Protein AF-A0A151RME0-F1 (afdb_monomer_lite)

Structure (mmCIF, N/CA/C/O backbone):
data_AF-A0A151RME0-F1
#
_entry.id   AF-A0A151RME0-F1
#
loop_
_atom_site.group_PDB
_atom_site.id
_atom_site.type_symbol
_atom_site.label_atom_id
_atom_site.label_alt_id
_atom_site.label_comp_id
_atom_site.label_asym_id
_atom_site.label_entity_id
_atom_site.label_seq_id
_atom_site.pdbx_PDB_ins_code
_atom_site.Cartn_x
_atom_site.Cartn_y
_atom_site.Cartn_z
_atom_site.occupancy
_atom_site.B_iso_or_equiv
_atom_site.auth_seq_id
_atom_site.auth_comp_id
_atom_site.auth_asym_id
_atom_site.auth_atom_id
_atom_site.pdbx_PDB_model_num
ATOM 1 N N . MET A 1 1 ? 5.113 -1.612 20.805 1.00 49.19 1 MET A N 1
ATOM 2 C CA . MET A 1 1 ? 4.733 -2.343 19.574 1.00 49.19 1 MET A CA 1
ATOM 3 C C . MET A 1 1 ? 3.217 -2.391 19.537 1.00 49.19 1 MET A C 1
ATOM 5 O O . MET A 1 1 ? 2.636 -2.663 20.576 1.00 49.19 1 MET A O 1
ATOM 9 N N . GLY A 1 2 ? 2.597 -2.027 18.415 1.00 70.38 2 GLY A N 1
ATOM 10 C CA . GLY A 1 2 ? 1.138 -2.001 18.256 1.00 70.38 2 GLY A CA 1
ATOM 11 C C . GLY A 1 2 ? 0.682 -2.964 17.162 1.00 70.38 2 GLY A C 1
ATOM 12 O O . GLY A 1 2 ? 1.505 -3.470 16.398 1.00 70.38 2 GLY A O 1
ATOM 13 N N . SER A 1 3 ? -0.622 -3.201 17.087 1.00 87.75 3 SER A N 1
ATOM 14 C CA . SER A 1 3 ? -1.283 -4.017 16.068 1.00 87.75 3 SER A CA 1
ATOM 15 C C . SER A 1 3 ? -1.296 -3.284 14.725 1.00 87.75 3 SER A C 1
ATOM 17 O O . SER A 1 3 ? -2.119 -2.399 14.484 1.00 87.75 3 SER A O 1
ATOM 19 N N . VAL A 1 4 ? -0.345 -3.637 13.858 1.00 92.12 4 VAL A N 1
ATOM 20 C CA . VAL A 1 4 ? -0.189 -3.078 12.510 1.00 92.12 4 VAL A CA 1
ATOM 21 C C . VAL A 1 4 ? -0.456 -4.168 11.482 1.00 92.12 4 VAL A C 1
ATOM 23 O O . VAL A 1 4 ? 0.105 -5.257 11.583 1.00 92.12 4 VAL A O 1
ATOM 26 N N . ILE A 1 5 ? -1.282 -3.859 10.484 1.00 92.12 5 ILE A N 1
ATOM 27 C CA . ILE A 1 5 ? -1.611 -4.769 9.382 1.00 92.12 5 ILE A CA 1
ATOM 28 C C . ILE A 1 5 ? -1.308 -4.055 8.068 1.00 92.12 5 ILE A C 1
ATOM 30 O O . ILE A 1 5 ? -1.779 -2.939 7.847 1.00 92.12 5 ILE A O 1
ATOM 34 N N . SER A 1 6 ? -0.530 -4.706 7.205 1.00 92.56 6 SER A N 1
ATOM 35 C CA . SER A 1 6 ? -0.274 -4.253 5.837 1.00 92.56 6 SER A CA 1
ATOM 36 C C . SER A 1 6 ? -0.987 -5.171 4.855 1.00 92.56 6 SER A C 1
ATOM 38 O O . SER A 1 6 ? -0.891 -6.391 4.986 1.00 92.56 6 SER A O 1
ATOM 40 N N . PHE A 1 7 ? -1.683 -4.601 3.878 1.00 93.75 7 PHE A N 1
ATOM 41 C CA . PHE A 1 7 ? -2.425 -5.363 2.879 1.00 93.75 7 PHE A CA 1
ATOM 42 C C . PHE A 1 7 ? -2.566 -4.604 1.557 1.00 93.75 7 PHE A C 1
ATOM 44 O O . PHE A 1 7 ? -2.282 -3.409 1.446 1.00 93.75 7 PHE A O 1
ATOM 51 N N . ASN A 1 8 ? -3.050 -5.331 0.555 1.00 94.31 8 ASN A N 1
ATOM 52 C CA . ASN A 1 8 ? -3.458 -4.824 -0.746 1.00 94.31 8 ASN A CA 1
ATOM 53 C C . ASN A 1 8 ? -4.879 -5.317 -1.030 1.00 94.31 8 ASN A C 1
ATOM 55 O O . ASN A 1 8 ? -5.272 -6.386 -0.561 1.00 94.31 8 ASN A O 1
ATOM 59 N N . LEU A 1 9 ? -5.645 -4.549 -1.801 1.00 94.94 9 LEU A N 1
ATOM 60 C CA . LEU A 1 9 ? -7.037 -4.862 -2.112 1.00 94.94 9 LEU A CA 1
ATOM 61 C C . LEU A 1 9 ? -7.182 -5.225 -3.587 1.00 94.94 9 LEU A C 1
ATOM 63 O O . LEU A 1 9 ? -6.578 -4.590 -4.453 1.00 94.94 9 LEU A O 1
ATOM 67 N N . LYS A 1 10 ? -8.023 -6.221 -3.865 1.00 95.50 10 LYS A N 1
ATOM 68 C CA . LYS A 1 10 ? -8.424 -6.578 -5.226 1.00 95.50 10 LYS A CA 1
ATOM 69 C C . LYS A 1 10 ? -9.843 -6.117 -5.514 1.00 95.50 10 LYS A C 1
ATOM 71 O O . LYS A 1 10 ? -10.710 -6.179 -4.646 1.00 95.50 10 LYS A O 1
ATOM 76 N N . ARG A 1 11 ? -10.063 -5.698 -6.753 1.00 95.56 11 ARG A N 1
ATOM 77 C CA . ARG A 1 11 ? -11.380 -5.464 -7.337 1.00 95.56 11 ARG A CA 1
ATOM 78 C C . ARG A 1 11 ? -12.090 -6.798 -7.600 1.00 95.56 11 ARG A C 1
ATOM 80 O O . ARG A 1 11 ? -11.422 -7.833 -7.696 1.00 95.56 11 ARG A O 1
ATOM 87 N N . PRO A 1 12 ? -13.423 -6.789 -7.786 1.00 97.00 12 PRO A N 1
ATOM 88 C CA . PRO A 1 12 ? -14.179 -7.990 -8.146 1.00 97.00 12 PRO A CA 1
ATOM 89 C C . PRO A 1 12 ? -13.703 -8.675 -9.437 1.00 97.00 12 PRO A C 1
ATOM 91 O O . PRO A 1 12 ? -13.831 -9.887 -9.566 1.00 97.00 12 PRO A O 1
ATOM 94 N N . ASP A 1 13 ? -13.122 -7.919 -10.373 1.00 96.38 13 ASP A N 1
ATOM 95 C CA . ASP A 1 13 ? -12.542 -8.437 -11.621 1.00 96.38 13 ASP A CA 1
ATOM 96 C C . ASP A 1 13 ? -11.129 -9.039 -11.452 1.00 96.38 13 ASP A C 1
ATOM 98 O O . ASP A 1 13 ? -10.544 -9.545 -12.407 1.00 96.38 13 ASP A O 1
ATOM 102 N N . GLY A 1 14 ? -10.568 -8.997 -10.238 1.00 95.19 14 GLY A N 1
ATOM 103 C CA . GLY A 1 14 ? -9.237 -9.504 -9.913 1.00 95.19 14 GLY A CA 1
ATOM 104 C C . GLY A 1 14 ? -8.094 -8.500 -10.094 1.00 95.19 14 GLY A C 1
ATOM 105 O O . GLY A 1 14 ? -6.968 -8.818 -9.692 1.00 95.19 14 GLY A O 1
ATOM 106 N N . SER A 1 15 ? -8.358 -7.303 -10.634 1.00 95.31 15 SER A N 1
ATOM 107 C CA . SER A 1 15 ? -7.388 -6.201 -10.703 1.00 95.31 15 SER A CA 1
ATOM 108 C C . SER A 1 15 ? -7.105 -5.604 -9.317 1.00 95.31 15 SER A C 1
ATOM 110 O O . SER A 1 15 ? -7.808 -5.883 -8.347 1.00 95.31 15 SER A O 1
ATOM 112 N N . TRP A 1 16 ? -6.059 -4.788 -9.184 1.00 95.56 16 TRP A N 1
ATOM 113 C CA . TRP A 1 16 ? -5.668 -4.188 -7.902 1.00 95.56 16 TRP A CA 1
ATOM 114 C C . TRP A 1 16 ? -6.286 -2.810 -7.703 1.00 95.56 16 TRP A C 1
ATOM 116 O O . TRP A 1 16 ? -6.285 -2.011 -8.634 1.00 95.56 16 TRP A O 1
ATOM 126 N N . TYR A 1 17 ? -6.745 -2.495 -6.493 1.00 95.81 17 TYR A N 1
ATOM 127 C CA . TYR A 1 17 ? -6.973 -1.102 -6.098 1.00 95.81 17 TYR A CA 1
ATOM 128 C C . TYR A 1 17 ? -5.633 -0.410 -5.821 1.00 95.81 17 TYR A C 1
ATOM 130 O O . TYR A 1 17 ? -4.745 -1.007 -5.203 1.00 95.81 17 TYR A O 1
ATOM 138 N N . GLY A 1 18 ? -5.493 0.841 -6.267 1.00 94.12 18 GLY A N 1
ATOM 139 C CA . GLY A 1 18 ? -4.303 1.644 -5.984 1.00 94.12 18 GLY A CA 1
ATOM 140 C C . GLY A 1 18 ? -4.260 2.028 -4.507 1.00 94.12 18 GLY A C 1
ATOM 141 O O . GLY A 1 18 ? -5.299 2.314 -3.911 1.00 94.12 18 GLY A O 1
ATOM 142 N N . TYR A 1 19 ? -3.085 2.029 -3.876 1.00 93.50 19 TYR A N 1
ATOM 143 C CA . TYR A 1 19 ? -3.012 2.383 -2.456 1.00 93.50 19 TYR A CA 1
ATOM 144 C C . TYR A 1 19 ? -3.427 3.845 -2.208 1.00 93.50 19 TYR A C 1
ATOM 146 O O . TYR A 1 19 ? -4.024 4.124 -1.171 1.00 93.50 19 TYR A O 1
ATOM 154 N N . ARG A 1 20 ? -3.203 4.760 -3.161 1.00 92.44 20 ARG A N 1
ATOM 155 C CA . ARG A 1 20 ? -3.605 6.166 -3.065 1.00 92.44 20 ARG A CA 1
ATOM 156 C C . ARG A 1 20 ? -5.085 6.366 -3.350 1.00 92.44 20 ARG A C 1
ATOM 158 O O . ARG A 1 20 ? -5.715 7.222 -2.735 1.00 92.44 20 ARG A O 1
ATOM 165 N N . GLU A 1 21 ? -5.664 5.561 -4.238 1.00 93.69 21 GLU A N 1
ATOM 166 C CA . GLU A 1 21 ? -7.123 5.475 -4.396 1.00 93.69 21 GLU A CA 1
ATOM 167 C C . GLU A 1 21 ? -7.782 5.122 -3.053 1.00 93.69 21 GLU A C 1
ATOM 169 O O . GLU A 1 21 ? -8.685 5.826 -2.597 1.00 93.69 21 GLU A O 1
ATOM 174 N N . VAL A 1 22 ? -7.270 4.089 -2.376 1.00 95.06 22 VAL A N 1
ATOM 175 C CA . VAL A 1 22 ? -7.768 3.660 -1.060 1.00 95.06 22 VAL A CA 1
ATOM 176 C C . VAL A 1 22 ? -7.557 4.743 -0.003 1.00 95.06 22 VAL A C 1
ATOM 178 O O . VAL A 1 22 ? -8.475 5.023 0.763 1.00 95.06 22 VAL A O 1
ATOM 181 N N . GLU A 1 23 ? -6.386 5.384 0.030 1.00 94.62 23 GLU A N 1
ATOM 182 C CA . GLU A 1 23 ? -6.097 6.498 0.943 1.00 94.62 23 GLU A CA 1
ATOM 183 C C . GLU A 1 23 ? -7.096 7.649 0.791 1.00 94.62 23 GLU A C 1
ATOM 185 O O . GLU A 1 23 ? -7.639 8.139 1.785 1.00 94.62 23 GLU A O 1
ATOM 190 N N . LYS A 1 24 ? -7.351 8.075 -0.452 1.00 94.12 24 LYS A N 1
ATOM 191 C CA . LYS A 1 24 ? -8.259 9.184 -0.765 1.00 94.12 24 LYS A CA 1
ATOM 192 C C . LYS A 1 24 ? -9.686 8.853 -0.331 1.00 94.12 24 LYS A C 1
ATOM 194 O O . LYS A 1 24 ? -10.318 9.670 0.335 1.00 94.12 24 LYS A O 1
ATOM 199 N N . LEU A 1 25 ? -10.175 7.65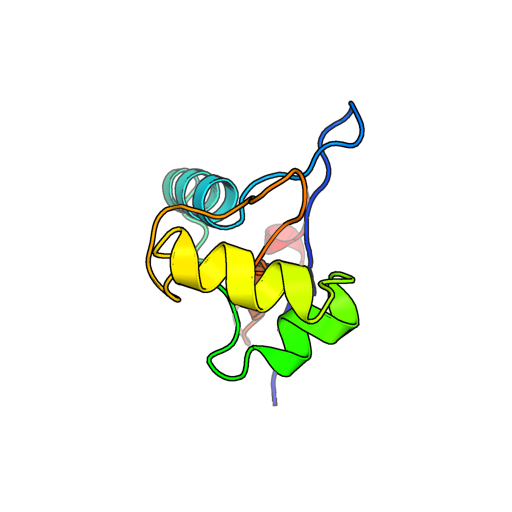4 -0.653 1.00 95.31 25 LEU A N 1
ATOM 200 C CA . LEU A 1 25 ? -11.517 7.212 -0.260 1.00 95.31 25 LEU A CA 1
ATOM 201 C C . LEU A 1 25 ? -11.654 7.073 1.261 1.00 95.31 25 LEU A C 1
ATOM 203 O O . LEU A 1 25 ? -12.612 7.586 1.830 1.00 95.31 25 LEU A O 1
ATOM 207 N N . ALA A 1 26 ? -10.672 6.462 1.927 1.00 94.62 26 ALA A N 1
ATOM 208 C CA . ALA A 1 26 ? -10.655 6.348 3.383 1.00 94.62 26 ALA A CA 1
ATOM 209 C C . ALA A 1 26 ? -10.686 7.730 4.054 1.00 94.62 26 ALA A C 1
ATOM 211 O O . ALA A 1 26 ? -11.476 7.953 4.970 1.00 94.62 26 ALA A O 1
ATOM 212 N N . SER A 1 27 ? -9.902 8.683 3.539 1.00 95.00 27 SER A N 1
ATOM 213 C CA . SER A 1 27 ? -9.858 10.055 4.054 1.00 95.00 27 SER A CA 1
ATOM 214 C C . SER A 1 27 ? -11.209 10.766 3.931 1.00 95.00 27 SER A C 1
ATOM 216 O O . SER A 1 27 ? -11.619 11.455 4.863 1.00 95.00 27 SER A O 1
ATOM 218 N N . LEU A 1 28 ? -11.932 10.565 2.822 1.00 96.19 28 LEU A N 1
ATOM 219 C CA . LEU A 1 28 ? -13.292 11.094 2.642 1.00 96.19 28 LEU A CA 1
ATOM 220 C C . LEU A 1 28 ? -14.294 10.483 3.632 1.00 96.19 28 LEU A C 1
ATOM 222 O O . LEU A 1 28 ? -15.253 11.146 4.019 1.00 96.19 28 LEU A O 1
ATOM 226 N N . SER A 1 29 ? -14.055 9.250 4.076 1.00 92.44 29 SER A N 1
ATOM 227 C CA . SER A 1 29 ? -14.836 8.570 5.116 1.00 92.44 29 SER A CA 1
ATOM 228 C C . SER A 1 29 ? -14.359 8.868 6.544 1.00 92.44 29 SER A C 1
ATOM 230 O O . SER A 1 29 ? -14.850 8.254 7.486 1.00 92.44 29 SER A O 1
ATOM 232 N N . GLY A 1 30 ? -13.407 9.791 6.733 1.00 91.75 30 GLY A N 1
ATOM 233 C CA . GLY A 1 30 ? -12.867 10.131 8.054 1.00 91.75 30 GLY A CA 1
ATOM 234 C C . GLY A 1 30 ? -11.895 9.093 8.630 1.00 91.75 30 GLY A C 1
ATOM 235 O O . GLY A 1 30 ? -11.570 9.152 9.813 1.00 91.75 30 GLY A O 1
ATOM 236 N N . ILE A 1 31 ? -11.405 8.161 7.809 1.00 92.25 31 ILE A N 1
ATOM 237 C CA . ILE A 1 31 ? -10.467 7.107 8.203 1.00 92.25 31 ILE A CA 1
ATOM 238 C C . ILE A 1 31 ? -9.055 7.502 7.765 1.00 92.25 31 ILE A C 1
ATOM 240 O O . ILE A 1 31 ? -8.780 7.713 6.585 1.00 92.25 31 ILE A O 1
ATOM 244 N N . GLN A 1 32 ? -8.126 7.561 8.720 1.00 92.38 32 GLN A N 1
ATOM 245 C CA . GLN A 1 32 ? -6.730 7.909 8.454 1.00 92.38 32 GLN A CA 1
ATOM 246 C C . GLN A 1 32 ? -5.864 6.658 8.318 1.00 92.38 32 GLN A C 1
ATOM 248 O O . GLN A 1 32 ? -5.618 5.941 9.290 1.00 92.38 32 GLN A O 1
ATOM 253 N N . LEU A 1 33 ? -5.363 6.420 7.108 1.00 93.31 33 LEU A N 1
ATOM 254 C CA . LEU A 1 33 ? -4.504 5.285 6.776 1.00 93.31 33 LEU A CA 1
ATOM 255 C C . LEU A 1 33 ? -3.105 5.756 6.375 1.00 93.31 33 LEU A C 1
ATOM 257 O O . LEU A 1 33 ? -2.899 6.911 6.016 1.00 93.31 33 LEU A O 1
ATOM 261 N N . ARG A 1 34 ? -2.124 4.852 6.443 1.00 92.44 34 ARG A N 1
ATOM 262 C CA . ARG A 1 34 ? -0.780 5.083 5.894 1.00 92.44 34 ARG A CA 1
ATOM 263 C C . ARG A 1 34 ? -0.663 4.286 4.605 1.00 92.44 34 ARG A C 1
ATOM 265 O O . ARG A 1 34 ? -0.901 3.081 4.629 1.00 92.44 34 ARG A O 1
ATOM 272 N N . THR A 1 35 ? -0.274 4.926 3.512 1.00 92.06 35 THR A N 1
ATOM 273 C CA . THR A 1 35 ? -0.111 4.258 2.215 1.00 92.06 35 THR A CA 1
ATOM 274 C C . THR A 1 35 ? 1.225 4.618 1.568 1.00 92.06 35 THR A C 1
ATOM 276 O O . THR A 1 35 ? 1.922 5.513 2.049 1.00 92.06 35 THR A O 1
ATOM 279 N N . GLY A 1 36 ? 1.620 3.864 0.542 1.00 89.25 36 GLY A N 1
ATOM 280 C CA . GLY A 1 36 ? 2.864 4.065 -0.204 1.00 89.25 36 GLY A CA 1
ATOM 281 C C . GLY A 1 36 ? 3.700 2.794 -0.331 1.00 89.25 36 GLY A C 1
ATOM 282 O O . GLY A 1 36 ? 3.382 1.751 0.252 1.00 89.25 36 GLY A O 1
ATOM 283 N N . CYS A 1 37 ? 4.792 2.870 -1.094 1.00 81.44 37 CYS A N 1
ATOM 284 C CA . CYS A 1 37 ? 5.839 1.855 -1.005 1.00 81.44 37 CYS A CA 1
ATOM 285 C C . CYS A 1 37 ? 6.729 2.112 0.215 1.00 81.44 37 CYS A C 1
ATOM 287 O O . CYS A 1 37 ? 6.808 3.209 0.769 1.00 81.44 37 CYS A O 1
ATOM 289 N N . PHE A 1 38 ? 7.405 1.064 0.666 1.00 75.50 38 PHE A N 1
ATOM 290 C CA . PHE A 1 38 ? 8.399 1.175 1.717 1.00 75.50 38 PHE A CA 1
ATOM 291 C C . PHE A 1 38 ? 9.638 1.894 1.178 1.00 75.50 38 PHE A C 1
ATOM 293 O O . PHE A 1 38 ? 10.106 1.585 0.084 1.00 75.50 38 PHE A O 1
ATOM 300 N N . CYS A 1 39 ? 10.250 2.763 1.991 1.00 77.12 39 CYS A N 1
ATOM 301 C CA . CYS A 1 39 ? 11.520 3.420 1.644 1.00 77.12 39 CYS A CA 1
ATOM 302 C C . CYS A 1 39 ? 12.653 2.421 1.327 1.00 77.12 39 CYS A C 1
ATOM 304 O O . CYS A 1 39 ? 13.670 2.796 0.755 1.00 77.12 39 CYS A O 1
ATOM 306 N N . ASN A 1 40 ? 12.480 1.150 1.707 1.00 80.94 40 ASN A N 1
ATOM 307 C CA . ASN A 1 40 ? 13.249 0.030 1.190 1.00 80.94 40 ASN A CA 1
ATOM 308 C C . ASN A 1 40 ? 12.402 -0.745 0.152 1.00 80.94 40 ASN A C 1
ATOM 310 O O . ASN A 1 40 ? 11.539 -1.537 0.556 1.00 80.94 40 ASN A O 1
ATOM 314 N N . PRO A 1 41 ? 12.665 -0.590 -1.160 1.00 77.56 41 PRO A N 1
ATOM 315 C CA . PRO A 1 41 ? 11.858 -1.206 -2.216 1.00 77.56 41 PRO A CA 1
ATOM 316 C C . PRO A 1 41 ? 11.931 -2.738 -2.216 1.00 77.56 41 PRO A C 1
ATOM 318 O O . PRO A 1 41 ? 11.056 -3.393 -2.776 1.00 77.56 41 PRO A O 1
ATOM 321 N N . GLY A 1 42 ? 12.923 -3.337 -1.543 1.00 85.19 42 GLY A N 1
ATOM 322 C CA . GLY A 1 42 ? 13.073 -4.791 -1.467 1.00 85.19 42 GLY A CA 1
ATOM 323 C C . GLY A 1 42 ? 11.868 -5.501 -0.839 1.00 85.19 42 GLY A C 1
ATOM 324 O O . GLY A 1 42 ? 11.536 -6.616 -1.241 1.00 85.19 42 GLY A O 1
ATOM 325 N N . ALA A 1 43 ? 11.169 -4.854 0.101 1.00 84.81 43 ALA A N 1
ATOM 326 C CA . ALA A 1 43 ? 9.951 -5.411 0.689 1.00 84.81 43 ALA A CA 1
ATOM 327 C C . ALA A 1 43 ? 8.792 -5.424 -0.322 1.00 84.81 43 ALA A C 1
ATOM 329 O O . ALA A 1 43 ? 8.178 -6.475 -0.515 1.00 84.81 43 ALA A O 1
ATOM 330 N N . CYS A 1 44 ? 8.540 -4.294 -0.999 1.00 85.69 44 CYS A N 1
ATOM 331 C CA . CYS A 1 44 ? 7.550 -4.204 -2.079 1.00 85.69 44 CYS A CA 1
ATOM 332 C C . CYS A 1 44 ? 7.866 -5.255 -3.157 1.00 85.69 44 CYS A C 1
ATOM 334 O O . CYS A 1 44 ? 7.004 -6.047 -3.518 1.00 85.69 44 CYS A O 1
ATOM 336 N N . ALA A 1 45 ? 9.127 -5.356 -3.586 1.00 89.56 45 ALA A N 1
ATOM 337 C CA . ALA A 1 45 ? 9.533 -6.301 -4.618 1.00 89.56 45 ALA A CA 1
ATOM 338 C C . ALA A 1 45 ? 9.271 -7.762 -4.237 1.00 89.56 45 ALA A C 1
ATOM 340 O O . ALA A 1 45 ? 8.657 -8.506 -5.002 1.00 89.56 45 ALA A O 1
ATOM 341 N N . LYS A 1 46 ? 9.680 -8.161 -3.027 1.00 90.31 46 LYS A N 1
ATOM 342 C CA . LYS A 1 46 ? 9.514 -9.536 -2.549 1.00 90.31 46 LYS A CA 1
ATOM 343 C C . LYS A 1 46 ? 8.044 -9.925 -2.387 1.00 90.31 46 LYS A C 1
ATOM 345 O O . LYS A 1 46 ? 7.664 -11.007 -2.823 1.00 90.31 46 LYS A O 1
ATOM 350 N N . TYR A 1 47 ? 7.236 -9.085 -1.740 1.00 89.75 47 TYR A N 1
ATOM 351 C CA . TYR A 1 47 ? 5.850 -9.437 -1.406 1.00 89.75 47 TYR A CA 1
ATOM 352 C C . TYR A 1 47 ? 4.863 -9.197 -2.554 1.00 89.75 47 TYR A C 1
ATOM 354 O O . TYR A 1 47 ? 3.845 -9.881 -2.613 1.00 89.75 47 TYR A O 1
ATOM 362 N N . LEU A 1 48 ? 5.164 -8.274 -3.473 1.00 90.56 48 LEU A N 1
ATOM 363 C CA . LEU A 1 48 ? 4.310 -7.958 -4.627 1.00 90.56 48 LEU A CA 1
ATOM 364 C C . LEU A 1 48 ? 4.771 -8.652 -5.920 1.00 90.56 48 LEU A C 1
ATOM 366 O O . LEU A 1 48 ? 4.139 -8.495 -6.962 1.00 90.56 48 LEU A O 1
ATOM 370 N N . GLY A 1 49 ? 5.857 -9.433 -5.872 1.00 91.50 49 GLY A N 1
ATOM 371 C CA . GLY A 1 49 ? 6.362 -10.176 -7.030 1.00 91.50 49 GLY A CA 1
ATOM 372 C C . GLY A 1 49 ? 6.892 -9.267 -8.145 1.00 91.50 49 GLY A C 1
ATOM 373 O O . GLY A 1 49 ? 6.685 -9.546 -9.333 1.00 91.50 49 GLY A O 1
ATOM 374 N N . LEU A 1 50 ? 7.547 -8.164 -7.770 1.00 92.12 50 LEU A N 1
ATOM 375 C CA . LEU A 1 50 ? 8.232 -7.296 -8.727 1.00 92.12 50 LEU A CA 1
ATOM 376 C C . LEU A 1 50 ? 9.603 -7.893 -9.033 1.00 92.12 50 LEU A C 1
ATOM 378 O O . LEU A 1 50 ? 10.403 -8.161 -8.134 1.00 92.12 50 LEU A O 1
ATOM 382 N N . SER A 1 51 ? 9.864 -8.112 -10.314 1.00 93.19 51 SER A N 1
ATOM 383 C CA . SER A 1 51 ? 11.170 -8.542 -10.794 1.00 93.19 51 SER A CA 1
ATOM 384 C C . SER A 1 51 ? 12.160 -7.377 -10.801 1.00 93.19 51 SER A C 1
ATOM 386 O O . SER A 1 51 ? 11.787 -6.208 -10.719 1.00 93.19 51 SER A O 1
ATOM 388 N N . HIS A 1 52 ? 13.446 -7.689 -10.953 1.00 92.06 52 HIS A N 1
ATOM 389 C CA . HIS A 1 52 ?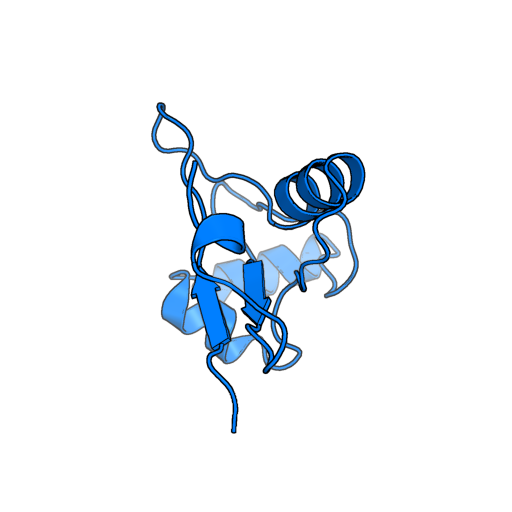 14.473 -6.665 -11.134 1.00 92.06 52 HIS A CA 1
ATOM 390 C C . HIS A 1 52 ? 14.184 -5.750 -12.337 1.00 92.06 52 HIS A C 1
ATOM 392 O O . HIS A 1 52 ? 14.354 -4.538 -12.241 1.00 92.06 52 HIS A O 1
ATOM 398 N N . VAL A 1 53 ? 13.687 -6.328 -13.436 1.00 93.38 53 VAL A N 1
ATOM 399 C CA . VAL A 1 53 ? 13.311 -5.585 -14.646 1.00 93.38 53 VAL A CA 1
ATOM 400 C C . VAL A 1 53 ? 12.125 -4.662 -14.373 1.00 93.38 53 VAL A C 1
ATOM 402 O O . VAL A 1 53 ? 12.155 -3.512 -14.798 1.00 93.38 53 VAL A O 1
ATOM 405 N N . ASP A 1 54 ? 11.127 -5.122 -13.609 1.00 92.69 54 ASP A N 1
ATOM 406 C CA . ASP A 1 54 ? 9.992 -4.279 -13.210 1.00 92.69 54 ASP A CA 1
ATOM 407 C C . ASP A 1 54 ? 10.470 -3.059 -12.407 1.00 92.69 54 ASP A C 1
ATOM 409 O O . ASP A 1 54 ? 10.028 -1.947 -12.657 1.00 92.69 54 ASP A O 1
ATOM 413 N N . LEU A 1 55 ? 11.407 -3.236 -11.467 1.00 90.31 55 LEU A N 1
ATOM 414 C CA . LEU A 1 55 ? 11.922 -2.132 -10.647 1.00 90.31 55 LEU A CA 1
ATOM 415 C C . LEU A 1 55 ? 12.686 -1.085 -11.468 1.00 90.31 55 LEU A C 1
ATOM 417 O O . LEU A 1 55 ? 12.519 0.114 -11.236 1.00 90.31 55 LEU A O 1
ATOM 421 N N . ILE A 1 56 ? 13.512 -1.532 -12.420 1.00 91.88 56 ILE A N 1
ATOM 422 C CA . ILE A 1 56 ? 14.213 -0.637 -13.349 1.00 91.88 56 ILE A CA 1
ATOM 423 C C . ILE A 1 56 ? 13.191 0.107 -14.206 1.00 91.88 56 ILE A C 1
ATOM 425 O O . ILE A 1 56 ? 13.202 1.334 -14.223 1.00 91.88 56 ILE A O 1
ATOM 429 N N . SER A 1 57 ? 12.258 -0.617 -14.828 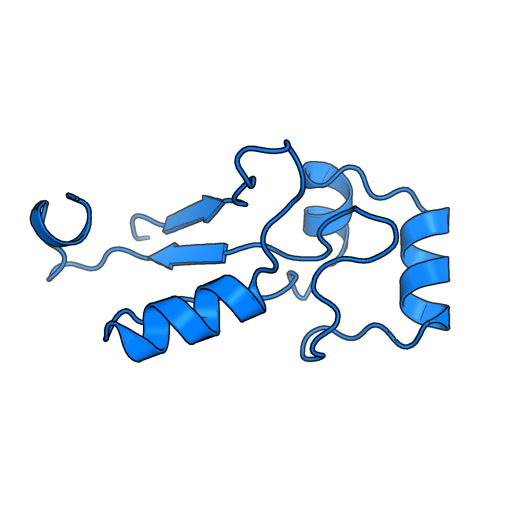1.00 92.19 57 SER A N 1
ATOM 430 C CA . SER A 1 57 ? 11.225 -0.030 -15.685 1.00 92.19 57 SER A CA 1
ATOM 431 C C . SER A 1 57 ? 10.350 0.976 -14.934 1.00 92.19 57 SER A C 1
ATOM 433 O O . SER A 1 57 ? 10.078 2.053 -15.457 1.00 92.19 57 SER A O 1
ATOM 435 N N . ASN A 1 58 ? 9.962 0.676 -13.691 1.00 90.31 58 ASN A N 1
ATOM 436 C CA . ASN A 1 58 ? 9.213 1.603 -12.845 1.00 90.31 58 ASN A CA 1
ATOM 437 C C . ASN A 1 58 ? 10.017 2.891 -12.607 1.00 90.31 58 ASN A C 1
ATOM 439 O O . ASN A 1 58 ? 9.478 3.987 -12.729 1.00 90.31 58 ASN A O 1
ATOM 443 N N . THR A 1 59 ? 11.311 2.763 -12.306 1.00 89.31 59 THR A N 1
ATOM 444 C CA . THR A 1 59 ? 12.200 3.909 -12.057 1.00 89.31 59 THR A CA 1
ATOM 445 C C . THR A 1 59 ? 12.393 4.756 -13.320 1.00 89.31 59 THR A C 1
ATOM 447 O O . THR A 1 59 ? 12.316 5.979 -13.258 1.00 89.31 59 THR A O 1
ATOM 450 N N . GLU A 1 60 ? 12.592 4.122 -14.478 1.00 91.00 60 GLU A N 1
ATOM 451 C CA . GLU A 1 60 ? 12.708 4.789 -15.784 1.00 91.00 60 GLU A CA 1
ATOM 452 C C . GLU A 1 60 ? 11.406 5.485 -16.204 1.00 91.00 60 GLU A C 1
ATOM 454 O O . GLU A 1 60 ? 11.445 6.553 -16.812 1.00 91.00 60 GLU A O 1
ATOM 459 N N . ALA A 1 61 ? 10.254 4.931 -15.817 1.00 87.19 61 ALA A N 1
ATOM 460 C CA . ALA A 1 61 ? 8.943 5.562 -15.968 1.00 87.19 61 ALA A CA 1
ATOM 461 C C . ALA A 1 61 ? 8.713 6.737 -14.992 1.00 87.19 61 ALA A C 1
ATOM 463 O O . ALA A 1 61 ? 7.640 7.341 -14.995 1.00 87.19 61 ALA A O 1
ATOM 464 N N . GLY A 1 62 ? 9.707 7.070 -14.161 1.00 87.69 62 GLY A N 1
ATOM 465 C CA . GLY A 1 62 ? 9.659 8.175 -13.209 1.00 87.69 62 GLY A CA 1
ATOM 466 C C . GLY A 1 62 ? 8.979 7.836 -11.885 1.00 87.69 62 GLY A C 1
ATOM 467 O O . GLY A 1 62 ? 8.599 8.763 -11.171 1.00 87.69 62 GLY A O 1
ATOM 468 N N . HIS A 1 63 ? 8.812 6.549 -11.549 1.00 87.69 63 HIS A N 1
ATOM 469 C CA . HIS A 1 63 ? 8.171 6.157 -10.298 1.00 87.69 63 HIS A CA 1
ATOM 470 C C . HIS A 1 63 ? 9.006 6.562 -9.079 1.00 87.69 63 HIS A C 1
ATOM 472 O O . HIS A 1 63 ? 10.186 6.218 -8.965 1.00 87.69 63 HIS A O 1
ATOM 478 N N . ILE A 1 64 ? 8.370 7.250 -8.136 1.00 86.62 64 ILE A N 1
ATOM 479 C CA . ILE A 1 64 ? 8.942 7.672 -6.859 1.00 86.62 64 ILE A CA 1
ATOM 480 C C . ILE A 1 64 ? 7.962 7.386 -5.719 1.00 86.62 64 ILE A C 1
ATOM 482 O O . ILE A 1 64 ? 6.759 7.274 -5.909 1.00 86.62 64 ILE A O 1
ATOM 486 N N . CYS A 1 65 ? 8.473 7.321 -4.489 1.00 75.69 65 CYS A N 1
ATOM 487 C CA . CYS A 1 65 ? 7.703 6.884 -3.318 1.00 75.69 65 CYS A CA 1
ATOM 488 C C . CYS A 1 65 ? 6.425 7.705 -3.017 1.00 75.69 65 CYS A C 1
ATOM 490 O O . CYS A 1 65 ? 5.572 7.223 -2.273 1.00 75.69 65 CYS A O 1
ATOM 492 N N . TRP A 1 66 ? 6.307 8.937 -3.524 1.00 76.50 66 TRP A N 1
ATOM 493 C CA . TRP A 1 66 ? 5.188 9.853 -3.250 1.00 76.50 66 TRP A CA 1
ATOM 494 C C . TRP A 1 66 ? 4.414 10.284 -4.501 1.00 76.50 66 TRP A C 1
ATOM 496 O O . TRP A 1 66 ? 3.689 11.279 -4.455 1.00 76.50 66 TRP A O 1
ATOM 506 N N . ASP A 1 67 ? 4.599 9.592 -5.621 1.00 85.38 67 ASP A N 1
ATOM 507 C CA . ASP A 1 67 ? 3.796 9.857 -6.809 1.00 85.38 67 ASP A CA 1
ATOM 508 C C . ASP A 1 67 ? 2.380 9.263 -6.711 1.00 85.38 67 ASP A C 1
ATOM 510 O O . ASP A 1 67 ? 1.979 8.680 -5.700 1.00 85.38 67 ASP A O 1
ATOM 514 N N . ASP A 1 68 ? 1.626 9.442 -7.795 1.00 85.44 68 ASP A N 1
ATOM 515 C CA . ASP A 1 68 ? 0.273 8.913 -7.971 1.00 85.44 68 ASP A CA 1
ATOM 516 C C . ASP A 1 68 ? 0.264 7.623 -8.816 1.00 85.44 68 ASP A C 1
ATOM 518 O O . ASP A 1 68 ? -0.785 7.206 -9.312 1.00 85.44 68 ASP A O 1
ATOM 522 N N . HIS A 1 69 ? 1.425 6.991 -9.025 1.00 88.06 69 HIS A N 1
ATOM 523 C CA . HIS A 1 69 ? 1.576 5.782 -9.835 1.00 88.06 69 HIS A CA 1
ATOM 524 C C . HIS A 1 69 ? 1.498 4.526 -8.963 1.00 88.06 69 HIS A C 1
ATOM 526 O O . HIS A 1 69 ? 2.470 3.801 -8.779 1.00 88.06 69 HIS A O 1
ATOM 532 N N . ASP A 1 70 ? 0.305 4.226 -8.455 1.00 90.25 70 ASP A N 1
ATOM 533 C CA . ASP A 1 70 ? 0.112 3.115 -7.512 1.00 90.25 70 ASP A CA 1
ATOM 534 C C . ASP A 1 70 ? 0.177 1.719 -8.150 1.00 90.25 70 ASP A C 1
ATOM 536 O O . ASP A 1 70 ? 0.397 0.713 -7.462 1.00 90.25 70 ASP A O 1
ATOM 540 N N . ILE A 1 71 ? -0.106 1.645 -9.454 1.00 92.00 71 ILE A N 1
ATOM 541 C CA . ILE A 1 71 ? -0.196 0.409 -10.230 1.00 92.00 71 ILE A CA 1
ATOM 542 C C . ILE A 1 71 ? 0.545 0.619 -11.543 1.00 92.00 71 ILE A C 1
ATOM 544 O O . ILE A 1 71 ? 0.139 1.438 -12.365 1.00 92.00 71 ILE A O 1
ATOM 548 N N . ILE A 1 72 ? 1.591 -0.171 -11.767 1.00 90.75 72 ILE A N 1
ATOM 549 C CA . ILE A 1 72 ? 2.398 -0.126 -12.987 1.00 90.75 72 ILE A CA 1
ATOM 550 C C . ILE A 1 72 ? 2.360 -1.512 -13.624 1.00 90.75 72 ILE A C 1
ATOM 552 O O . ILE A 1 72 ? 2.570 -2.522 -12.950 1.00 90.75 72 ILE A O 1
ATOM 556 N N . ASN A 1 73 ? 2.022 -1.582 -14.915 1.00 89.81 73 ASN A N 1
ATOM 557 C CA . ASN A 1 73 ? 1.880 -2.842 -15.659 1.00 89.81 73 ASN A CA 1
ATOM 558 C C . ASN A 1 73 ? 0.961 -3.870 -14.961 1.00 89.81 73 ASN A C 1
ATOM 560 O O . ASN A 1 73 ? 1.225 -5.071 -14.958 1.00 89.81 73 ASN A O 1
ATOM 564 N N . GLY A 1 74 ? -0.112 -3.392 -14.320 1.00 90.75 74 GLY A N 1
ATOM 565 C CA . GLY A 1 74 ? -1.069 -4.236 -13.597 1.00 90.75 74 GLY A CA 1
ATOM 566 C C . GLY A 1 74 ? -0.569 -4.788 -12.257 1.00 90.75 74 GLY A C 1
ATOM 567 O O . GLY A 1 74 ? -1.283 -5.569 -11.629 1.00 90.75 74 GLY A O 1
ATOM 568 N N . LYS A 1 75 ? 0.621 -4.387 -11.793 1.00 91.94 75 LYS A N 1
ATOM 569 C CA . LYS A 1 75 ? 1.159 -4.754 -10.479 1.00 91.94 75 LYS A CA 1
ATOM 570 C C . LYS A 1 75 ? 1.123 -3.554 -9.530 1.00 91.94 75 LYS A C 1
ATOM 572 O O . LYS A 1 75 ? 1.492 -2.454 -9.940 1.00 91.94 75 LYS A O 1
ATOM 577 N N . PRO A 1 76 ? 0.710 -3.739 -8.266 1.00 93.06 76 PRO A N 1
ATOM 578 C CA . PRO A 1 76 ? 0.815 -2.687 -7.271 1.00 93.06 76 PRO A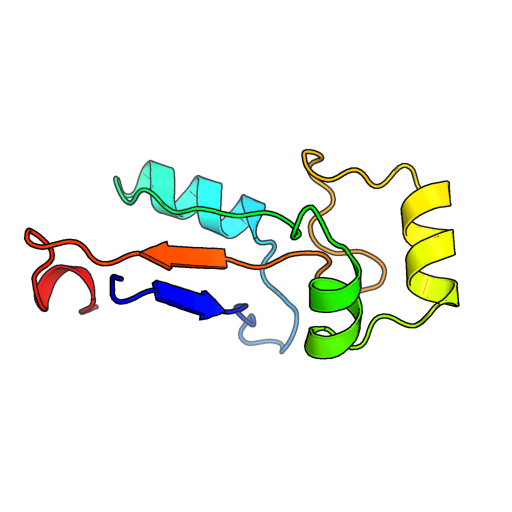 CA 1
ATOM 579 C C . PRO A 1 76 ? 2.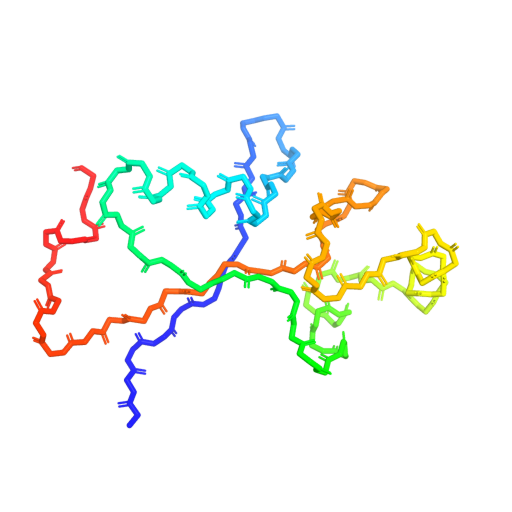290 -2.461 -6.933 1.00 93.06 76 PRO A C 1
ATOM 581 O O . PRO A 1 76 ? 3.076 -3.409 -6.887 1.00 93.06 76 PRO A O 1
ATOM 584 N N . VAL A 1 77 ? 2.656 -1.212 -6.662 1.00 92.25 77 VAL A N 1
ATOM 585 C CA . VAL A 1 77 ? 4.034 -0.851 -6.282 1.00 92.25 77 VAL A CA 1
ATOM 586 C C . VAL A 1 77 ? 4.172 -0.459 -4.814 1.00 92.25 77 VAL A C 1
ATOM 588 O O . VAL A 1 77 ? 5.282 -0.277 -4.334 1.00 92.25 77 VAL A O 1
ATOM 591 N N . GLY A 1 78 ? 3.067 -0.422 -4.068 1.00 92.38 78 GLY A N 1
ATOM 592 C CA . GLY A 1 78 ? 3.039 -0.127 -2.637 1.00 92.38 78 GLY A CA 1
ATOM 593 C C . GLY A 1 78 ? 1.951 -0.898 -1.899 1.00 92.38 78 GLY A C 1
ATOM 594 O O . GLY A 1 78 ? 1.354 -1.832 -2.437 1.00 92.38 78 GLY A O 1
ATOM 595 N N . ALA A 1 79 ? 1.695 -0.519 -0.650 1.00 93.00 79 ALA A N 1
ATOM 596 C CA . ALA A 1 79 ? 0.716 -1.180 0.206 1.00 93.00 79 ALA A CA 1
ATOM 597 C C . ALA A 1 79 ? -0.069 -0.181 1.062 1.00 93.00 79 ALA A C 1
ATOM 599 O O . ALA A 1 79 ? 0.348 0.956 1.282 1.00 93.00 79 ALA A O 1
ATOM 600 N N . VAL A 1 80 ? -1.207 -0.642 1.577 1.00 94.44 80 VAL A N 1
ATOM 601 C CA . VAL A 1 80 ? -1.971 0.051 2.615 1.00 94.44 80 VAL A CA 1
ATOM 602 C C . VAL A 1 80 ? -1.554 -0.512 3.965 1.00 94.44 80 VAL A C 1
ATOM 604 O O . VAL A 1 80 ? -1.424 -1.725 4.126 1.00 94.44 80 VAL A O 1
ATOM 607 N N . ARG A 1 81 ? -1.349 0.363 4.948 1.00 93.69 81 ARG A N 1
ATOM 608 C CA . ARG A 1 81 ? -0.990 0.004 6.316 1.00 93.69 81 ARG A CA 1
ATOM 609 C C . ARG A 1 81 ? -1.960 0.635 7.307 1.00 93.69 81 ARG A C 1
ATOM 611 O O . ARG A 1 81 ? -2.020 1.857 7.451 1.00 93.69 81 ARG A O 1
ATOM 618 N N . VAL A 1 82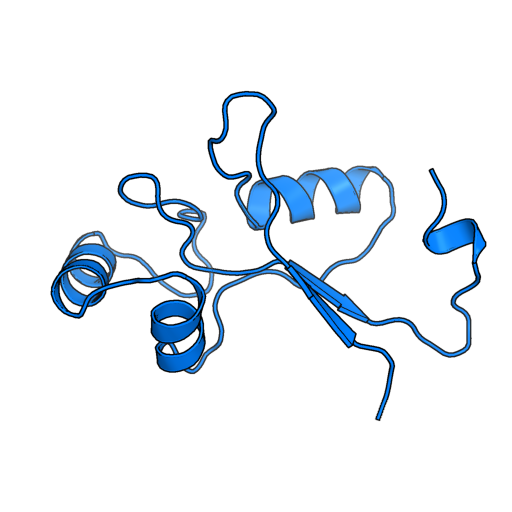 ? -2.638 -0.216 8.066 1.00 94.12 82 VAL A N 1
ATOM 619 C CA . VAL A 1 82 ? -3.498 0.170 9.189 1.00 94.12 82 VAL A CA 1
ATOM 620 C C . VAL A 1 82 ? -2.725 -0.009 10.490 1.00 94.12 82 VAL A C 1
ATOM 622 O O . VAL A 1 82 ? -1.906 -0.918 10.631 1.00 94.12 82 VAL A O 1
ATOM 625 N N . SER A 1 83 ? -2.933 0.887 11.448 1.00 93.44 83 SER A N 1
ATOM 626 C CA . SER A 1 83 ? -2.327 0.815 12.777 1.00 93.44 83 SER A CA 1
ATOM 627 C C . SER A 1 83 ? -3.413 1.054 13.814 1.00 93.44 83 SER A C 1
ATOM 629 O O . SER A 1 83 ? -3.914 2.167 13.920 1.00 93.44 83 SER A O 1
ATOM 631 N N . PHE A 1 84 ? -3.766 0.015 14.564 1.00 91.38 84 PHE A N 1
ATOM 632 C CA . PHE A 1 84 ? -4.742 0.121 15.642 1.00 91.38 84 PHE A CA 1
ATOM 633 C C . PHE A 1 84 ? -4.052 0.605 16.917 1.00 91.38 84 PHE A C 1
ATOM 635 O O . PHE A 1 84 ? -2.993 0.094 17.299 1.00 91.38 84 PHE A O 1
ATOM 642 N N . GLY A 1 85 ? -4.642 1.621 17.540 1.00 89.25 85 GLY A N 1
ATOM 643 C CA . GLY A 1 85 ? -4.171 2.216 18.785 1.00 89.25 85 GLY A CA 1
ATOM 644 C C . GLY A 1 85 ? -5.005 1.773 19.982 1.00 89.25 85 GLY A C 1
ATOM 645 O O . GLY A 1 85 ? -5.983 1.050 19.841 1.00 89.25 85 GLY A O 1
ATOM 646 N N . TYR A 1 86 ? -4.647 2.257 21.172 1.00 88.75 86 TYR A N 1
ATOM 647 C CA . TYR A 1 86 ? -5.399 1.988 22.406 1.00 88.75 86 TYR A CA 1
ATOM 648 C C . TYR A 1 86 ? -6.878 2.408 22.320 1.00 88.75 86 TYR A C 1
ATOM 650 O O . TYR A 1 86 ? -7.733 1.767 22.916 1.00 88.75 86 TYR A O 1
ATOM 658 N N . MET A 1 87 ? -7.172 3.473 21.567 1.00 89.25 87 MET A N 1
ATOM 659 C CA . MET A 1 87 ? -8.533 3.985 21.376 1.00 89.25 87 MET A CA 1
ATOM 660 C C . MET A 1 87 ? -9.305 3.271 20.262 1.00 89.25 87 MET A C 1
ATOM 662 O O . MET A 1 87 ? -10.465 3.596 20.043 1.00 89.25 87 MET A O 1
ATOM 666 N N . SER A 1 88 ? -8.676 2.339 19.541 1.00 90.12 88 SER A N 1
ATOM 667 C CA . SER A 1 88 ? -9.364 1.577 18.505 1.00 90.12 88 SER A CA 1
ATOM 668 C C . SER A 1 88 ? -10.311 0.560 19.133 1.00 90.12 88 SER A C 1
ATOM 670 O O . SER A 1 88 ? -9.951 -0.163 20.062 1.00 90.12 88 SER A O 1
ATOM 672 N N . THR A 1 89 ? -11.511 0.488 18.585 1.00 91.38 89 THR A N 1
ATOM 673 C CA . THR A 1 89 ? -12.582 -0.423 18.982 1.00 91.38 89 THR A CA 1
ATOM 674 C C . THR A 1 89 ? -12.792 -1.496 17.917 1.00 91.38 89 THR A C 1
ATOM 676 O O . THR A 1 89 ? -12.237 -1.428 16.820 1.00 91.38 89 THR A O 1
ATOM 679 N N . TYR A 1 90 ? -13.594 -2.517 18.225 1.00 90.56 90 TYR A N 1
ATOM 680 C CA . TYR A 1 90 ? -13.964 -3.511 17.215 1.00 90.56 90 TYR A CA 1
ATOM 681 C C . TYR A 1 90 ? -14.845 -2.903 16.124 1.00 90.56 90 TYR A C 1
ATOM 683 O O . TYR A 1 90 ? -14.817 -3.355 14.984 1.00 90.56 90 TYR A O 1
ATOM 691 N N . GLU A 1 91 ? -15.620 -1.888 16.480 1.00 91.69 91 GLU A N 1
ATOM 692 C CA . GLU A 1 91 ? -16.519 -1.157 15.599 1.00 91.69 91 GLU A CA 1
ATOM 693 C C . GLU A 1 91 ? -15.739 -0.415 14.506 1.00 91.69 91 GLU A C 1
ATOM 695 O O . GLU A 1 91 ? -16.197 -0.389 13.371 1.00 91.69 91 GLU A O 1
ATOM 700 N N . ASP A 1 92 ? -14.512 0.042 14.787 1.00 88.44 92 ASP A N 1
ATOM 701 C CA . ASP A 1 92 ? -13.626 0.666 13.789 1.00 88.44 92 ASP A CA 1
ATOM 702 C C . ASP A 1 92 ? -13.157 -0.302 12.682 1.00 88.44 92 ASP A C 1
ATOM 704 O O . ASP A 1 92 ? -12.607 0.129 11.668 1.00 88.44 92 ASP A O 1
ATOM 708 N N . ALA A 1 93 ? -13.328 -1.614 12.875 1.00 87.25 93 ALA A N 1
ATOM 709 C CA . ALA A 1 93 ? -12.956 -2.654 11.913 1.00 87.25 93 ALA A CA 1
ATOM 710 C C . ALA A 1 93 ? -14.160 -3.448 11.371 1.00 87.25 93 ALA A C 1
ATOM 712 O O . ALA A 1 93 ? -13.973 -4.372 10.575 1.00 87.25 93 ALA A O 1
ATOM 713 N N . LYS A 1 94 ? -15.381 -3.127 11.814 1.00 84.75 94 LYS A N 1
ATOM 714 C CA . LYS A 1 94 ? -16.618 -3.754 11.332 1.00 84.75 94 LYS A CA 1
ATOM 715 C C . LYS A 1 94 ? -17.188 -2.967 10.149 1.00 84.75 94 LYS A C 1
ATOM 717 O O . LYS A 1 94 ? -16.985 -1.763 10.040 1.00 84.75 94 LYS A O 1
ATOM 722 N N . VAL A 1 95 ? -17.880 -3.691 9.269 1.00 58.94 95 VAL A N 1
ATOM 723 C CA . VAL A 1 95 ? -18.645 -3.153 8.130 1.00 58.94 95 VAL A CA 1
ATOM 724 C C . VAL A 1 95 ? -20.015 -2.693 8.604 1.00 58.94 95 VAL A C 1
ATOM 726 O O . VAL A 1 95 ? -20.621 -3.451 9.397 1.00 58.94 95 VAL A O 1
#

Sequence (95 aa):
MGSVISFNLKRPDGSWYGYREVEKLASLSGIQLRTGCFCNPGACAKYLGLSHVDLISNTEAGHICWDDHDIINGKPVGAVRVSFGYMSTYEDAKV

Organism: Cajanus cajan (NCBI:txid3821)

InterPro domains:
  IPR015422 Pyridoxal phosphate-dependent transferase, small domain [G3DSA:3.90.1150.10] (1-95)
  IPR015424 Pyridoxal phosphate-dependent transferase [SSF53383] (2-93)

pLDDT: mean 89.58, std 7.28, range [49.19, 97.0]

Foldseek 3Di:
DFDKDKDWDADPVRFTDFQVNVQVVCVVVVHHWDKWADPPQVVLCVVQVQDPVNVVVCVVVVDDGPDPCQADPRTGSMIIMDTDDPPDDVVNVDD

Radius of gyration: 14.38 Å; chains: 1; bounding box: 33×21×38 Å

Secondary structure (DSSP, 8-state):
--EEEEE--B-TTSPBPPHHHHHHHHHHTT---EEE--SSHHHHHHHHT--HHHHHHHHHTT--TTSS--EETTEE-SEEEEEE-TT--SGGG--